Protein AF-A0A967GZR9-F1 (afdb_monomer_lite)

Radius of gyration: 19.65 Å; chains: 1; bounding box: 41×46×62 Å

Structure (mmCIF, N/CA/C/O backbone):
data_AF-A0A967GZR9-F1
#
_entry.id   AF-A0A967GZR9-F1
#
loop_
_atom_site.group_PDB
_atom_site.id
_atom_site.type_symbol
_atom_site.label_atom_id
_atom_site.label_alt_id
_atom_site.label_comp_id
_atom_site.label_asym_id
_atom_site.label_entity_id
_atom_site.label_seq_id
_atom_site.pdbx_PDB_ins_code
_atom_site.Cartn_x
_atom_site.Cartn_y
_atom_site.Cartn_z
_atom_site.occupancy
_atom_site.B_iso_or_equiv
_atom_site.auth_seq_id
_atom_site.auth_comp_id
_atom_site.auth_asym_id
_atom_site.auth_atom_id
_atom_site.pdbx_PDB_model_num
ATOM 1 N N . MET A 1 1 ? -9.303 6.566 12.118 1.00 89.81 1 MET A N 1
ATOM 2 C CA . MET A 1 1 ? -9.046 5.193 12.628 1.00 89.81 1 MET A CA 1
ATOM 3 C C . MET A 1 1 ? -10.159 4.293 12.123 1.00 89.81 1 MET A C 1
ATOM 5 O O . MET A 1 1 ? -11.305 4.712 12.191 1.00 89.81 1 MET A O 1
ATOM 9 N N . LYS A 1 2 ? -9.849 3.089 11.635 1.00 93.62 2 LYS A N 1
ATOM 10 C CA . LYS A 1 2 ? -10.845 2.088 11.219 1.00 93.62 2 LYS A CA 1
ATOM 11 C C . LYS A 1 2 ? -10.733 0.857 12.115 1.00 93.62 2 LYS A C 1
ATOM 13 O O . LYS A 1 2 ? -9.625 0.392 12.370 1.00 93.62 2 LYS A O 1
ATOM 18 N N . ARG A 1 3 ? -11.862 0.341 12.600 1.00 95.69 3 ARG A N 1
ATOM 19 C CA . ARG A 1 3 ? -11.939 -0.898 13.388 1.00 95.69 3 ARG A CA 1
ATOM 20 C C . ARG A 1 3 ? -12.624 -1.970 12.555 1.00 95.69 3 ARG A C 1
ATOM 22 O O . ARG A 1 3 ? -13.602 -1.679 11.877 1.00 95.69 3 ARG A O 1
ATOM 29 N N . THR A 1 4 ? -12.097 -3.185 12.605 1.00 93.94 4 THR A N 1
ATOM 30 C CA . THR A 1 4 ? -12.697 -4.358 11.965 1.00 93.94 4 THR A CA 1
ATOM 31 C C . THR A 1 4 ? -13.026 -5.368 13.050 1.00 93.94 4 THR A C 1
ATOM 33 O O . THR A 1 4 ? -12.152 -5.712 13.851 1.00 93.94 4 THR A O 1
ATOM 36 N N . PHE A 1 5 ? -14.270 -5.833 13.078 1.00 94.06 5 PHE A N 1
ATOM 37 C CA . PHE A 1 5 ? -14.769 -6.797 14.054 1.00 94.06 5 PHE A CA 1
ATOM 38 C C . PHE A 1 5 ? -14.935 -8.175 13.403 1.00 94.06 5 PHE A C 1
ATOM 40 O O . PHE A 1 5 ? -15.168 -8.273 12.199 1.00 94.06 5 PHE A O 1
ATOM 47 N N . GLY A 1 6 ? -14.741 -9.237 14.183 1.00 91.50 6 GLY A N 1
ATOM 48 C CA . GLY A 1 6 ? -15.037 -10.606 13.761 1.00 91.50 6 GLY A CA 1
ATOM 49 C C . GLY A 1 6 ? -16.531 -10.930 13.860 1.00 91.50 6 GLY A C 1
ATOM 50 O O . GLY A 1 6 ? -17.310 -10.132 14.377 1.00 91.50 6 GLY A O 1
ATOM 51 N N . ALA A 1 7 ? -16.916 -12.134 13.423 1.00 89.38 7 ALA A N 1
ATOM 52 C CA . ALA A 1 7 ? -18.309 -12.601 13.439 1.00 89.38 7 ALA A CA 1
ATOM 53 C C . ALA A 1 7 ? -18.966 -12.523 14.833 1.00 89.38 7 ALA A C 1
ATOM 55 O O . ALA A 1 7 ? -20.142 -12.205 14.942 1.00 89.38 7 ALA A O 1
ATOM 56 N N . ASN A 1 8 ? -18.185 -12.720 15.901 1.00 92.19 8 ASN A N 1
ATOM 57 C CA . ASN A 1 8 ? -18.676 -12.701 17.285 1.00 92.19 8 ASN A CA 1
ATOM 58 C C . ASN A 1 8 ? -18.565 -11.305 17.940 1.00 92.19 8 ASN A C 1
ATOM 60 O O . ASN A 1 8 ? -18.485 -11.206 19.160 1.00 92.19 8 ASN A O 1
ATOM 64 N N . GLY A 1 9 ? -18.424 -10.230 17.156 1.00 91.62 9 GLY A N 1
ATOM 65 C CA . GLY A 1 9 ? -18.345 -8.849 17.657 1.00 91.62 9 GLY A CA 1
ATOM 66 C C . GLY A 1 9 ? -17.028 -8.456 18.340 1.00 91.62 9 GLY A C 1
ATOM 67 O O . GLY A 1 9 ? -16.849 -7.296 18.707 1.00 91.62 9 GLY A O 1
ATOM 68 N N . HIS A 1 10 ? -16.068 -9.374 18.487 1.00 92.88 10 HIS A N 1
ATOM 69 C CA . HIS A 1 10 ? -14.749 -9.050 19.034 1.00 92.88 10 HIS A CA 1
ATOM 70 C C . HIS A 1 10 ? -13.925 -8.207 18.049 1.00 92.88 10 HIS A C 1
ATOM 72 O O . HIS A 1 10 ? -13.984 -8.396 16.831 1.00 92.88 10 HIS A O 1
ATOM 78 N N . LEU A 1 11 ? -13.115 -7.284 18.575 1.00 93.75 11 LEU A N 1
ATOM 79 C CA . LEU A 1 11 ? -12.205 -6.474 17.766 1.00 93.75 11 LEU A CA 1
ATOM 80 C C . LEU A 1 11 ? -11.117 -7.368 17.157 1.00 93.75 11 LEU A C 1
ATOM 82 O O . LEU A 1 11 ? -10.326 -7.966 17.881 1.00 93.75 11 LEU A O 1
ATOM 86 N N . LYS A 1 12 ? -11.068 -7.445 15.826 1.00 94.38 12 LYS A N 1
ATOM 87 C CA . LYS A 1 12 ? -10.096 -8.260 15.083 1.00 94.38 12 LYS A CA 1
ATOM 88 C C . LYS A 1 12 ? -8.877 -7.444 14.665 1.00 94.38 12 LYS A C 1
ATOM 90 O O . LYS A 1 12 ? -7.751 -7.917 14.782 1.00 94.38 12 LYS A O 1
ATOM 95 N N . MET A 1 13 ? -9.105 -6.227 14.174 1.00 95.38 13 MET A N 1
ATOM 96 C CA . MET A 1 13 ? -8.052 -5.357 13.655 1.00 95.38 13 MET A CA 1
ATOM 97 C C . MET A 1 13 ? -8.360 -3.879 13.868 1.00 95.38 13 MET A C 1
ATOM 99 O O . MET A 1 13 ? -9.516 -3.446 13.826 1.00 95.38 13 MET A O 1
ATOM 103 N N . VAL A 1 14 ? -7.295 -3.094 13.996 1.00 97.31 14 VAL A N 1
ATOM 104 C CA . VAL A 1 14 ? -7.332 -1.634 14.017 1.00 97.31 14 VAL A CA 1
ATOM 105 C C . VAL A 1 14 ? -6.376 -1.086 12.968 1.00 97.31 14 VAL A C 1
ATOM 107 O O . VAL A 1 14 ? -5.189 -1.386 12.998 1.00 97.31 14 VAL A O 1
ATOM 110 N N . SER A 1 15 ? -6.869 -0.210 12.099 1.00 97.00 15 SER A N 1
ATOM 111 C CA . SER A 1 15 ? -6.051 0.537 11.142 1.00 97.00 15 SER A CA 1
ATOM 112 C C . SER A 1 15 ? -6.003 2.014 11.530 1.00 97.00 15 SER A C 1
ATOM 114 O O . SER A 1 15 ? -7.036 2.686 11.652 1.00 97.00 15 SER A O 1
ATOM 116 N N . VAL A 1 16 ? -4.796 2.539 11.724 1.00 97.81 16 VAL A N 1
ATOM 117 C CA . VAL A 1 16 ? -4.541 3.948 12.047 1.00 97.81 16 VAL A CA 1
ATOM 118 C C . VAL A 1 16 ? -3.859 4.599 10.855 1.00 97.81 16 VAL A C 1
ATOM 120 O O . VAL A 1 16 ? -2.755 4.209 10.484 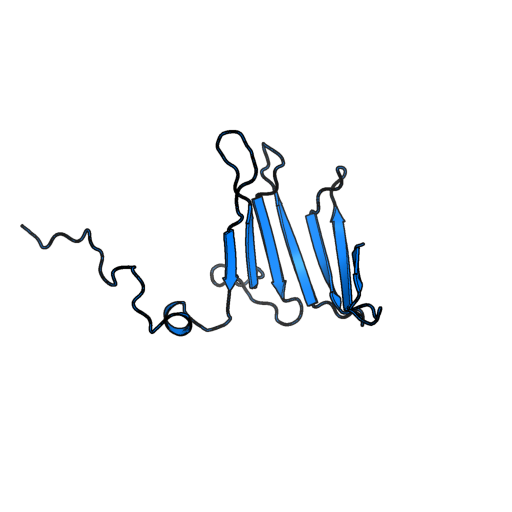1.00 97.81 16 VAL A O 1
ATOM 123 N N . TYR A 1 17 ? -4.528 5.580 10.258 1.00 97.56 17 TYR A N 1
ATOM 124 C CA . TYR A 1 17 ? -4.058 6.277 9.068 1.00 97.56 17 TYR A CA 1
ATOM 125 C C . TYR A 1 17 ? -3.458 7.625 9.448 1.00 97.56 17 TYR A C 1
ATOM 127 O O . TYR A 1 17 ? -4.025 8.349 10.264 1.00 97.56 17 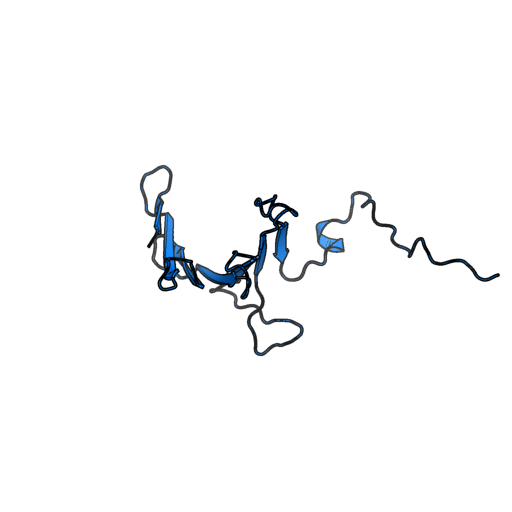TYR A O 1
ATOM 135 N N . ARG A 1 18 ? -2.340 7.960 8.812 1.00 97.88 18 ARG A N 1
ATOM 136 C CA . ARG A 1 18 ? -1.881 9.335 8.639 1.00 97.88 18 ARG A CA 1
ATOM 137 C C . ARG A 1 18 ? -2.361 9.784 7.269 1.00 97.88 18 ARG A C 1
ATOM 139 O O . ARG A 1 18 ? -2.083 9.090 6.293 1.00 97.88 18 ARG A O 1
ATOM 146 N N . VAL A 1 19 ? -3.063 10.904 7.211 1.00 96.94 19 VAL A N 1
ATOM 147 C CA . VAL A 1 19 ? -3.633 11.457 5.977 1.00 96.94 19 VAL A CA 1
ATOM 148 C C . VAL A 1 19 ? -3.006 12.810 5.652 1.00 96.94 19 VAL A C 1
ATOM 150 O O . VAL A 1 19 ? -2.379 13.419 6.522 1.00 96.94 19 VAL A O 1
ATOM 153 N N . ASP A 1 20 ? -3.137 13.255 4.407 1.00 94.75 20 ASP A N 1
ATOM 154 C CA . ASP A 1 20 ? -2.868 14.640 4.022 1.00 94.75 20 ASP A CA 1
ATOM 155 C C . ASP A 1 20 ? -4.042 15.570 4.400 1.00 94.75 20 ASP A C 1
ATOM 157 O O . ASP A 1 20 ? -5.052 15.137 4.960 1.00 94.75 20 ASP A O 1
ATOM 161 N N . ALA A 1 21 ? -3.919 16.860 4.077 1.00 94.69 21 ALA A N 1
ATOM 162 C CA . ALA A 1 21 ? -4.954 17.863 4.347 1.00 94.69 21 ALA A CA 1
ATOM 163 C C . ALA A 1 21 ? -6.276 17.622 3.589 1.00 94.69 21 ALA A C 1
ATOM 165 O O . ALA A 1 21 ? -7.304 18.173 3.969 1.00 94.69 21 ALA A O 1
ATOM 166 N N . ARG A 1 22 ? -6.261 16.809 2.526 1.00 92.94 22 ARG A N 1
ATOM 167 C CA . ARG A 1 22 ? -7.439 16.429 1.731 1.00 92.94 22 ARG A CA 1
ATOM 168 C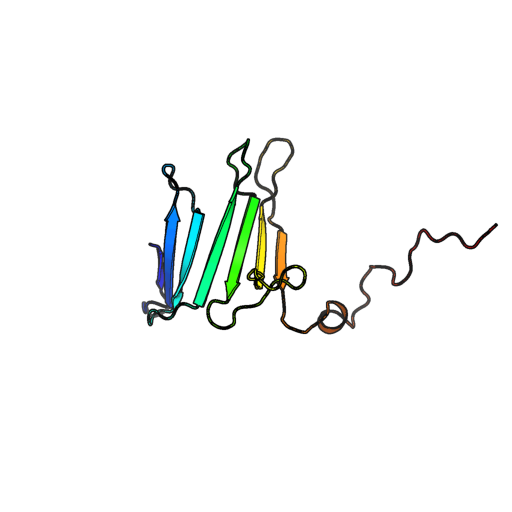 C . ARG A 1 22 ? -8.045 15.100 2.197 1.00 92.94 22 ARG A C 1
ATOM 170 O O . ARG A 1 22 ? -9.044 14.660 1.641 1.00 92.94 22 ARG A O 1
ATOM 177 N N . GLY A 1 23 ? -7.458 14.465 3.212 1.00 93.75 23 GLY A N 1
ATOM 178 C CA . GLY A 1 23 ? -7.897 13.175 3.734 1.00 93.75 23 GLY A CA 1
ATOM 179 C C . GLY A 1 23 ? -7.330 11.963 2.990 1.00 93.75 23 GLY A C 1
ATOM 180 O O . GLY A 1 23 ? -7.688 10.836 3.336 1.00 93.75 23 GLY A O 1
ATOM 181 N N . ASN A 1 24 ? -6.422 12.145 2.026 1.00 95.19 24 ASN A N 1
ATOM 182 C CA . ASN A 1 24 ? -5.801 11.022 1.326 1.00 95.19 24 ASN A CA 1
ATOM 183 C C . ASN A 1 24 ? -4.819 10.299 2.260 1.00 95.19 24 ASN A C 1
ATOM 185 O O . ASN A 1 24 ? -3.990 10.954 2.902 1.00 95.19 24 ASN A O 1
ATOM 189 N N . PRO A 1 25 ? -4.856 8.960 2.363 1.00 96.50 25 PRO A N 1
ATOM 190 C CA . PRO A 1 25 ? -3.938 8.220 3.221 1.00 96.50 25 PRO A CA 1
ATOM 191 C C . PRO A 1 25 ? -2.497 8.343 2.727 1.00 96.50 25 PRO A C 1
ATOM 193 O O . PRO A 1 25 ? -2.221 8.078 1.571 1.00 96.50 25 PRO A O 1
ATOM 196 N N . LEU A 1 26 ? -1.565 8.700 3.610 1.00 96.88 26 LEU A N 1
ATOM 197 C CA . LEU A 1 26 ? -0.120 8.762 3.347 1.00 96.88 26 LEU A CA 1
ATOM 198 C C . LEU A 1 26 ? 0.612 7.557 3.941 1.00 96.88 26 LEU A C 1
ATOM 200 O O . LEU A 1 26 ? 1.571 7.037 3.372 1.00 96.88 26 LEU A O 1
ATOM 204 N N . ALA A 1 27 ? 0.167 7.113 5.116 1.00 97.81 27 ALA A N 1
ATOM 205 C CA . ALA A 1 27 ? 0.684 5.926 5.779 1.00 97.81 27 ALA A CA 1
ATOM 206 C C . ALA A 1 27 ? -0.398 5.272 6.640 1.00 97.81 27 ALA A C 1
ATOM 208 O O . ALA A 1 27 ? -1.290 5.948 7.149 1.00 97.81 27 ALA A O 1
ATOM 209 N N . CYS A 1 28 ? -0.292 3.966 6.860 1.00 97.94 28 CYS A N 1
ATOM 210 C CA . CYS A 1 28 ? -1.162 3.228 7.765 1.00 97.94 28 CYS A CA 1
ATOM 211 C C . CYS A 1 28 ? -0.348 2.307 8.673 1.00 97.94 28 CYS A C 1
ATOM 213 O O . CYS A 1 28 ? 0.612 1.675 8.236 1.00 97.94 28 CYS A O 1
ATOM 215 N N . LYS A 1 29 ? -0.752 2.215 9.938 1.00 98.38 29 LYS A N 1
ATOM 216 C CA . LYS A 1 29 ? -0.335 1.161 10.864 1.00 98.38 29 LYS A CA 1
ATOM 217 C C . LYS A 1 29 ? -1.524 0.245 11.117 1.00 98.38 29 LYS A C 1
ATOM 219 O O . LYS A 1 29 ? -2.593 0.727 11.497 1.00 98.38 29 LYS A O 1
ATOM 224 N N . ILE A 1 30 ? -1.332 -1.052 10.908 1.00 97.44 30 ILE A N 1
ATOM 225 C CA . ILE A 1 30 ? -2.352 -2.077 11.123 1.00 97.44 30 ILE A CA 1
ATOM 226 C C . ILE A 1 30 ? -1.972 -2.884 12.357 1.00 97.44 30 ILE A C 1
ATOM 228 O O . ILE A 1 30 ? -0.898 -3.481 12.408 1.00 97.44 30 ILE A O 1
ATOM 232 N N . PHE A 1 31 ? -2.876 -2.918 13.325 1.00 97.62 31 PHE A N 1
ATOM 233 C CA . PHE A 1 31 ? -2.745 -3.646 14.575 1.00 97.62 31 PHE A CA 1
ATOM 234 C C . PHE A 1 31 ? -3.763 -4.782 14.639 1.00 97.62 31 PHE A C 1
ATOM 236 O O . PHE A 1 31 ? -4.849 -4.683 14.059 1.00 97.62 31 PHE A O 1
ATOM 243 N N . ASP A 1 32 ? -3.438 -5.832 15.384 1.00 95.69 32 ASP A N 1
ATOM 244 C CA . ASP A 1 32 ? -4.425 -6.830 15.789 1.00 95.69 32 ASP A CA 1
ATOM 245 C C . ASP A 1 32 ? -5.373 -6.292 16.884 1.00 95.69 32 ASP A C 1
ATOM 247 O O . ASP A 1 32 ? -5.242 -5.164 17.374 1.00 95.69 32 ASP A O 1
ATOM 251 N N . GLY A 1 33 ? -6.351 -7.108 17.286 1.00 91.44 33 GLY A N 1
ATOM 252 C CA . GLY A 1 33 ? -7.291 -6.786 18.364 1.00 91.44 33 GLY A CA 1
ATOM 253 C C . GLY A 1 33 ? -6.650 -6.587 19.743 1.00 91.44 33 GLY A C 1
ATOM 254 O O . GLY A 1 33 ? -7.269 -5.984 20.619 1.00 91.44 33 GLY A O 1
ATOM 255 N N . ARG A 1 34 ? -5.406 -7.045 19.931 1.00 93.44 34 ARG A N 1
ATOM 256 C CA . ARG A 1 34 ? -4.608 -6.907 21.158 1.00 93.44 34 ARG A CA 1
ATOM 257 C C . ARG A 1 34 ? -3.616 -5.740 21.087 1.00 93.44 34 ARG A C 1
ATOM 259 O O . ARG A 1 34 ? -2.834 -5.554 22.014 1.00 93.44 34 ARG A O 1
ATOM 266 N N . LYS A 1 35 ? -3.699 -4.909 20.039 1.00 92.94 35 LYS A N 1
ATOM 267 C CA . LYS A 1 35 ? -2.846 -3.737 19.779 1.00 92.94 35 LYS A CA 1
ATOM 268 C C . LYS A 1 35 ? -1.387 -4.070 19.434 1.00 92.94 35 LYS A C 1
ATOM 270 O O . LYS A 1 35 ? -0.543 -3.177 19.483 1.00 92.94 35 LYS A O 1
ATOM 275 N N . SER A 1 36 ? -1.073 -5.297 19.025 1.00 96.69 36 SER A N 1
ATOM 276 C CA . SER A 1 36 ? 0.237 -5.607 18.447 1.00 96.69 36 SER A CA 1
ATOM 277 C C . SER A 1 36 ? 0.301 -5.118 16.999 1.00 96.69 36 SER A C 1
ATOM 279 O O . SER A 1 36 ? -0.615 -5.356 16.212 1.00 96.69 36 SER A O 1
ATOM 281 N N . LEU A 1 37 ? 1.376 -4.409 16.638 1.00 97.38 37 LEU A N 1
ATOM 282 C CA . LEU A 1 37 ? 1.578 -3.902 15.278 1.00 97.38 37 LEU A CA 1
ATOM 283 C C . LEU A 1 37 ? 1.909 -5.066 14.335 1.00 97.38 37 LEU A C 1
ATOM 285 O O . LEU A 1 37 ? 2.918 -5.745 14.510 1.00 97.38 37 LEU A O 1
ATOM 289 N N . LEU A 1 38 ? 1.067 -5.275 13.326 1.00 95.62 38 LEU A N 1
ATOM 290 C CA . LEU A 1 38 ? 1.237 -6.334 12.333 1.00 95.62 38 LEU A CA 1
ATOM 291 C C . LEU A 1 38 ? 1.917 -5.812 11.071 1.00 95.62 38 LEU A C 1
ATOM 293 O O . LEU A 1 38 ? 2.887 -6.399 10.597 1.00 95.62 38 LEU A O 1
ATOM 297 N N . TYR A 1 39 ? 1.413 -4.695 10.541 1.00 96.88 39 TYR A N 1
ATOM 298 C CA . TYR A 1 39 ? 1.844 -4.173 9.249 1.00 96.88 39 TYR A CA 1
ATOM 299 C C . TYR A 1 39 ? 1.958 -2.654 9.249 1.00 96.88 39 TYR A C 1
ATOM 301 O O . TYR A 1 39 ? 1.237 -1.943 9.959 1.00 96.88 39 TYR A O 1
ATOM 309 N N . LYS A 1 40 ? 2.840 -2.159 8.384 1.00 97.75 40 LYS A N 1
ATOM 310 C CA . LYS A 1 40 ? 2.903 -0.756 7.966 1.00 97.75 40 LYS A CA 1
ATOM 311 C C . LYS A 1 40 ? 2.524 -0.686 6.491 1.00 97.75 40 LYS A C 1
ATOM 313 O O . LYS A 1 40 ? 2.893 -1.575 5.733 1.00 97.75 40 LYS A O 1
ATOM 318 N N . VAL A 1 41 ? 1.814 0.354 6.075 1.00 98.00 41 VAL A N 1
ATOM 319 C CA . VAL A 1 41 ? 1.484 0.594 4.664 1.00 98.00 41 VAL A CA 1
ATOM 320 C C . VAL A 1 41 ? 1.892 2.009 4.294 1.00 98.00 41 VAL A C 1
ATOM 322 O O . VAL A 1 41 ? 1.616 2.937 5.055 1.00 98.00 41 VAL A O 1
ATOM 325 N N . ALA A 1 42 ? 2.537 2.172 3.145 1.00 98.00 42 ALA A N 1
ATOM 326 C CA . ALA A 1 42 ? 2.821 3.462 2.532 1.00 98.00 42 ALA A CA 1
ATOM 327 C C . ALA A 1 42 ? 2.012 3.613 1.240 1.00 98.00 42 ALA A C 1
ATOM 329 O O . ALA A 1 42 ? 1.894 2.657 0.474 1.00 98.00 42 ALA A O 1
ATOM 330 N N . TYR A 1 43 ? 1.489 4.814 1.008 1.00 98.06 43 TYR A N 1
ATOM 331 C CA . TYR A 1 43 ? 0.652 5.140 -0.144 1.00 98.06 43 TYR A CA 1
ATOM 332 C C . TYR A 1 43 ? 1.419 6.105 -1.050 1.00 98.06 43 TYR A C 1
ATOM 334 O O . TYR A 1 43 ? 1.935 7.124 -0.586 1.00 98.06 43 TYR A O 1
ATOM 342 N N . GLY A 1 44 ? 1.543 5.752 -2.325 1.00 97.12 44 GLY A N 1
ATOM 343 C CA . GLY A 1 44 ? 2.208 6.547 -3.349 1.00 97.12 44 GLY A CA 1
ATOM 344 C C . GLY A 1 44 ? 1.187 7.167 -4.287 1.00 97.12 44 GLY A C 1
ATOM 345 O O . GLY A 1 44 ? 0.317 6.460 -4.791 1.00 97.12 44 GLY A O 1
ATOM 346 N N . TYR A 1 45 ? 1.324 8.467 -4.527 1.00 96.75 45 TYR A N 1
ATOM 347 C CA . TYR A 1 45 ? 0.453 9.225 -5.416 1.00 96.75 45 TYR A CA 1
ATOM 348 C C . TYR A 1 45 ? 1.253 9.833 -6.554 1.00 96.75 45 TYR A C 1
ATOM 350 O O . TYR A 1 45 ? 2.386 10.285 -6.355 1.00 96.75 45 TYR A O 1
ATOM 358 N N . ASN A 1 46 ? 0.616 9.925 -7.715 1.00 94.31 46 ASN A N 1
ATOM 359 C CA . ASN A 1 46 ? 1.134 10.699 -8.824 1.00 94.31 46 ASN A CA 1
ATOM 360 C C . ASN A 1 46 ? 1.220 12.179 -8.421 1.00 94.31 46 ASN A C 1
ATOM 362 O O . ASN A 1 46 ? 0.231 12.766 -7.978 1.00 94.31 46 ASN A O 1
ATOM 366 N N . LYS A 1 47 ? 2.382 12.809 -8.610 1.00 91.69 47 LYS A N 1
ATOM 367 C CA . LYS A 1 47 ? 2.589 14.215 -8.221 1.00 91.69 47 LYS A CA 1
ATOM 368 C C . LYS A 1 47 ? 1.774 15.206 -9.056 1.00 91.69 47 LYS A C 1
ATOM 370 O O . LYS A 1 47 ? 1.439 16.271 -8.551 1.00 91.69 47 LYS A O 1
ATOM 375 N N . ASN A 1 48 ? 1.464 14.861 -10.305 1.00 92.50 48 ASN A N 1
ATOM 376 C CA . ASN A 1 48 ? 0.781 15.749 -11.244 1.00 92.50 48 ASN A CA 1
ATOM 377 C C . ASN A 1 48 ? -0.740 15.605 -11.134 1.00 92.50 48 ASN A C 1
ATOM 379 O O . ASN A 1 48 ? -1.455 16.600 -11.082 1.00 92.50 48 ASN A O 1
ATOM 383 N N . THR A 1 49 ? -1.243 14.367 -11.085 1.00 91.69 49 THR A N 1
ATOM 384 C CA . THR A 1 49 ? -2.691 14.092 -11.086 1.00 91.69 49 THR A CA 1
ATOM 385 C C . THR A 1 49 ? -3.278 13.910 -9.688 1.00 91.69 49 THR A C 1
ATOM 387 O O . THR A 1 49 ? -4.494 13.967 -9.526 1.00 91.69 49 THR A O 1
ATOM 390 N N . GLY A 1 50 ? -2.442 13.663 -8.673 1.00 92.50 50 GLY A N 1
ATOM 391 C CA . GLY A 1 50 ? -2.880 13.373 -7.305 1.00 92.50 50 GLY A CA 1
ATOM 392 C C . GLY A 1 50 ? -3.557 12.010 -7.132 1.00 92.50 50 GLY A C 1
ATOM 393 O O . GLY A 1 50 ? -4.111 11.743 -6.069 1.00 92.50 50 GLY A O 1
ATOM 394 N N . ARG A 1 51 ? -3.538 11.147 -8.155 1.00 94.12 51 ARG A N 1
ATOM 395 C CA . ARG A 1 51 ? -4.143 9.809 -8.104 1.00 94.12 51 ARG A CA 1
ATOM 396 C C . ARG A 1 51 ? -3.282 8.846 -7.300 1.00 94.12 51 ARG A C 1
ATOM 398 O O . ARG A 1 51 ? -2.057 8.919 -7.359 1.00 94.12 51 ARG A O 1
ATOM 405 N N . LEU A 1 52 ? -3.926 7.932 -6.576 1.00 96.31 52 LEU A N 1
ATOM 406 C CA . LEU A 1 52 ? -3.241 6.831 -5.902 1.00 96.31 52 LEU A CA 1
ATOM 407 C C . LEU A 1 52 ? -2.666 5.891 -6.965 1.00 96.31 52 LEU A C 1
ATOM 409 O O . LEU A 1 52 ? -3.410 5.434 -7.826 1.00 96.31 52 LEU A O 1
ATOM 413 N N . GLU A 1 53 ? -1.368 5.612 -6.900 1.00 96.88 53 GLU A N 1
ATOM 414 C CA . GLU A 1 53 ? -0.663 4.728 -7.840 1.00 96.88 53 GLU A CA 1
ATOM 415 C C . GLU A 1 53 ? -0.204 3.436 -7.174 1.00 96.88 53 GLU A C 1
ATOM 417 O O . GLU A 1 53 ? -0.143 2.398 -7.826 1.00 96.88 53 GLU A O 1
ATOM 422 N N . ALA A 1 54 ? 0.133 3.472 -5.880 1.00 97.38 54 ALA A N 1
ATOM 423 C CA . ALA A 1 54 ? 0.639 2.288 -5.201 1.00 97.38 54 ALA A CA 1
ATOM 424 C C . ALA A 1 54 ? 0.336 2.255 -3.704 1.00 97.38 54 ALA A C 1
ATOM 426 O O . ALA A 1 54 ? 0.530 3.241 -2.995 1.00 97.38 54 ALA A O 1
ATOM 427 N N . GLU A 1 55 ? 0.014 1.068 -3.205 1.00 98.00 55 GLU A N 1
ATOM 428 C CA . GLU A 1 55 ? 0.109 0.712 -1.793 1.00 98.00 55 GLU A CA 1
ATOM 429 C C . GLU A 1 55 ? 1.267 -0.263 -1.589 1.00 98.00 55 GLU A C 1
ATOM 431 O O . GLU A 1 55 ? 1.358 -1.291 -2.258 1.00 98.00 55 GLU A O 1
ATOM 436 N N . ARG A 1 56 ? 2.160 0.040 -0.646 1.00 97.56 56 ARG A N 1
ATOM 437 C CA . ARG A 1 56 ? 3.282 -0.830 -0.271 1.00 97.56 56 ARG A CA 1
ATOM 438 C C . ARG A 1 56 ? 3.104 -1.268 1.170 1.00 97.56 56 ARG A C 1
ATOM 440 O O . ARG A 1 56 ? 3.156 -0.434 2.070 1.00 97.56 56 ARG A O 1
ATOM 447 N N . MET A 1 57 ? 2.878 -2.558 1.389 1.00 97.44 57 MET A N 1
ATOM 448 C CA . MET A 1 57 ? 2.695 -3.151 2.711 1.00 97.44 57 MET A CA 1
ATOM 449 C C . MET A 1 57 ? 3.991 -3.804 3.187 1.00 97.44 57 MET A C 1
ATOM 451 O O . MET A 1 57 ? 4.613 -4.566 2.452 1.00 97.44 57 MET A O 1
ATOM 455 N N . TYR A 1 58 ? 4.355 -3.557 4.440 1.00 95.94 58 TYR A N 1
ATOM 456 C CA . TYR A 1 58 ? 5.563 -4.041 5.102 1.00 95.94 58 TYR A CA 1
ATOM 457 C C . TYR A 1 58 ? 5.179 -4.849 6.341 1.00 95.94 58 TYR A C 1
ATOM 459 O O . TYR A 1 58 ? 4.283 -4.445 7.090 1.00 95.94 58 TYR A O 1
ATOM 467 N N . ASP A 1 59 ? 5.870 -5.964 6.578 1.00 94.19 59 ASP A N 1
ATOM 468 C CA . ASP A 1 59 ? 5.733 -6.724 7.822 1.00 94.19 59 ASP A CA 1
ATOM 469 C C . ASP A 1 59 ? 6.450 -5.984 8.955 1.00 94.19 59 ASP A C 1
ATOM 471 O O . ASP A 1 59 ? 7.653 -5.735 8.884 1.00 94.19 59 ASP A O 1
ATOM 475 N N . ALA A 1 60 ? 5.708 -5.606 9.996 1.00 94.75 60 ALA A N 1
ATOM 476 C CA . ALA A 1 60 ? 6.275 -4.893 11.138 1.00 94.75 60 ALA A CA 1
ATOM 477 C C . ALA A 1 60 ? 6.959 -5.825 12.151 1.00 94.75 60 ALA A C 1
ATOM 479 O O . ALA A 1 60 ? 7.711 -5.347 12.997 1.00 94.75 60 ALA A O 1
ATOM 480 N N . ARG A 1 61 ? 6.694 -7.134 12.081 1.00 91.38 61 ARG A N 1
ATOM 481 C CA . ARG A 1 61 ? 7.214 -8.156 13.003 1.00 91.38 61 ARG A CA 1
ATOM 482 C C . ARG A 1 61 ? 8.456 -8.838 12.440 1.00 91.38 61 ARG A C 1
ATOM 484 O O . ARG A 1 61 ? 9.328 -9.243 13.197 1.00 91.38 61 ARG A O 1
ATOM 491 N N . ALA A 1 62 ? 8.532 -8.956 11.117 1.00 89.38 62 ALA A N 1
ATOM 492 C CA . ALA A 1 62 ? 9.652 -9.549 10.398 1.00 89.38 62 ALA A CA 1
ATOM 493 C C . ALA A 1 62 ? 10.124 -8.606 9.284 1.00 89.38 62 ALA A C 1
ATOM 495 O O . ALA A 1 62 ? 9.855 -8.839 8.102 1.00 89.38 62 ALA A O 1
ATOM 496 N N . VAL A 1 63 ? 10.819 -7.532 9.674 1.00 88.25 63 VAL A N 1
ATOM 497 C CA . VAL A 1 63 ? 11.308 -6.506 8.745 1.00 88.25 63 VAL A CA 1
ATOM 498 C C . VAL A 1 63 ? 12.192 -7.146 7.676 1.00 88.25 63 VAL A C 1
ATOM 500 O O . VAL A 1 63 ? 13.237 -7.726 7.973 1.00 88.25 63 VAL A O 1
ATOM 503 N N . ARG A 1 64 ? 11.770 -7.030 6.416 1.00 86.38 64 ARG A N 1
ATOM 504 C CA . ARG A 1 64 ? 12.562 -7.444 5.257 1.00 86.38 64 ARG A CA 1
ATOM 505 C C . ARG A 1 64 ? 13.341 -6.252 4.744 1.00 86.38 64 ARG A C 1
ATOM 507 O O . ARG A 1 64 ? 12.808 -5.147 4.707 1.00 86.38 64 ARG A O 1
ATOM 514 N N . LYS A 1 65 ? 14.589 -6.475 4.353 1.00 89.06 65 LYS A N 1
ATOM 515 C CA . LYS A 1 65 ? 15.408 -5.458 3.697 1.00 89.06 65 LYS A CA 1
ATOM 516 C C . LYS A 1 65 ? 15.240 -5.545 2.187 1.00 89.06 65 LYS A C 1
ATOM 518 O O . LYS A 1 65 ? 14.978 -6.630 1.667 1.00 89.06 65 LYS A O 1
ATOM 523 N N . ASP A 1 66 ? 15.328 -4.405 1.517 1.00 83.75 66 ASP A N 1
ATOM 524 C CA . ASP A 1 66 ? 15.363 -4.368 0.059 1.00 83.75 66 ASP A CA 1
ATOM 525 C C . ASP A 1 66 ? 16.663 -5.051 -0.419 1.00 83.75 66 ASP A C 1
ATOM 527 O O . ASP A 1 66 ? 17.732 -4.768 0.130 1.00 83.75 66 ASP A O 1
ATOM 531 N N . PRO A 1 67 ? 16.594 -5.990 -1.379 1.00 81.38 67 PRO A N 1
ATOM 532 C CA . PRO A 1 67 ? 17.772 -6.713 -1.858 1.00 81.38 67 PRO A CA 1
ATOM 533 C C . PRO A 1 67 ? 18.765 -5.817 -2.611 1.00 81.38 67 PRO A C 1
ATOM 535 O O . PRO A 1 67 ? 19.952 -6.128 -2.636 1.00 81.38 67 PRO A O 1
ATOM 538 N N . ASN A 1 68 ? 18.297 -4.716 -3.204 1.00 85.12 68 ASN A N 1
ATOM 539 C CA . ASN A 1 68 ? 19.128 -3.753 -3.924 1.00 85.12 68 ASN A CA 1
ATOM 540 C C . ASN A 1 68 ? 19.644 -2.637 -3.004 1.00 85.12 68 ASN A C 1
ATOM 542 O O . ASN A 1 68 ? 20.656 -2.012 -3.308 1.00 85.12 68 ASN A O 1
ATOM 546 N N . ASP A 1 69 ? 18.960 -2.375 -1.886 1.00 88.31 69 ASP A N 1
ATOM 547 C CA . ASP A 1 69 ? 19.376 -1.391 -0.883 1.00 88.31 69 ASP A CA 1
ATOM 548 C C . ASP A 1 69 ? 19.055 -1.865 0.551 1.00 88.31 69 ASP A C 1
ATOM 550 O O . ASP A 1 69 ? 17.989 -1.556 1.096 1.00 88.31 69 ASP A O 1
ATOM 554 N N . PRO A 1 70 ? 19.993 -2.559 1.224 1.00 89.50 70 PRO A N 1
ATOM 555 C CA . PRO A 1 70 ? 19.779 -3.105 2.566 1.00 89.50 70 PRO A CA 1
ATOM 556 C C . PRO A 1 70 ? 19.464 -2.066 3.656 1.00 89.50 70 PRO A C 1
ATOM 558 O O . PRO A 1 70 ? 19.002 -2.426 4.747 1.00 89.50 70 PRO A O 1
ATOM 561 N N . SER A 1 71 ? 19.697 -0.774 3.396 1.00 91.00 71 SER A N 1
ATOM 562 C CA . SER A 1 71 ? 19.308 0.295 4.320 1.00 91.00 71 SER A CA 1
ATOM 563 C C . SER A 1 71 ? 17.785 0.464 4.388 1.00 91.00 71 SER A C 1
ATOM 565 O O . SER A 1 71 ? 17.245 0.838 5.435 1.00 91.00 71 SER A O 1
ATOM 567 N N . LYS A 1 72 ? 17.071 0.103 3.316 1.00 90.19 72 LYS A N 1
ATOM 568 C CA . LYS A 1 72 ? 15.624 0.274 3.172 1.00 90.19 72 LYS A CA 1
ATOM 569 C C . LYS A 1 72 ? 14.862 -0.997 3.525 1.00 90.19 72 LYS A C 1
ATOM 571 O O . LYS A 1 72 ? 15.350 -2.117 3.387 1.00 90.19 72 LYS A O 1
ATOM 576 N N . GLU A 1 73 ? 13.632 -0.822 4.002 1.00 92.81 73 GLU A N 1
ATOM 577 C CA . GLU A 1 73 ? 12.702 -1.940 4.154 1.00 92.81 73 GLU A CA 1
ATOM 578 C C . GLU A 1 73 ? 12.091 -2.309 2.797 1.00 92.81 73 GLU A C 1
ATOM 580 O O . GLU A 1 73 ? 11.667 -1.433 2.044 1.00 92.81 73 GLU A O 1
ATOM 585 N N . GLY A 1 74 ? 12.005 -3.607 2.516 1.00 92.06 74 GLY A N 1
ATOM 586 C CA . GLY A 1 74 ? 11.318 -4.161 1.355 1.00 92.06 74 GLY A CA 1
ATOM 587 C C . GLY A 1 74 ? 9.861 -4.514 1.688 1.00 92.06 74 GLY A C 1
ATOM 588 O O . GLY A 1 74 ? 9.598 -5.078 2.759 1.00 92.06 74 GLY A O 1
ATOM 589 N N . PRO A 1 75 ? 8.892 -4.207 0.808 1.00 93.88 75 PRO A N 1
ATOM 590 C CA . PRO A 1 75 ? 7.497 -4.566 1.032 1.00 93.88 75 PRO A CA 1
ATOM 591 C C . PRO A 1 75 ? 7.278 -6.083 0.916 1.00 93.88 75 PRO A C 1
ATOM 593 O O . PRO A 1 75 ? 7.942 -6.780 0.155 1.00 93.88 75 PRO A O 1
ATOM 596 N N . ILE A 1 76 ? 6.295 -6.603 1.651 1.00 93.00 76 ILE A N 1
ATOM 597 C CA . ILE A 1 76 ? 5.795 -7.981 1.511 1.00 93.00 76 ILE A CA 1
ATOM 598 C C . ILE A 1 76 ? 4.671 -8.086 0.481 1.00 93.00 76 ILE A C 1
ATOM 600 O O . ILE A 1 76 ? 4.391 -9.171 -0.024 1.00 93.00 76 ILE A O 1
ATOM 604 N N . ARG A 1 77 ? 4.021 -6.962 0.174 1.00 94.31 77 ARG A N 1
ATOM 605 C CA . ARG A 1 77 ? 3.007 -6.854 -0.866 1.00 94.31 77 ARG A CA 1
ATOM 606 C C . ARG A 1 77 ? 3.013 -5.450 -1.445 1.00 94.31 77 ARG A C 1
ATOM 608 O O . ARG A 1 77 ? 3.119 -4.479 -0.695 1.00 94.31 77 ARG A O 1
ATOM 615 N N . VAL A 1 78 ? 2.859 -5.356 -2.757 1.00 96.19 78 VAL A N 1
ATOM 616 C CA . VAL A 1 78 ? 2.615 -4.099 -3.459 1.00 96.19 78 VAL A CA 1
ATOM 617 C C . VAL A 1 78 ? 1.352 -4.242 -4.291 1.00 96.19 78 VAL A C 1
ATOM 619 O O . VAL A 1 78 ? 1.138 -5.273 -4.925 1.00 96.19 78 VAL A O 1
ATOM 622 N N . MET A 1 79 ? 0.511 -3.220 -4.247 1.00 97.62 79 MET A N 1
ATOM 623 C CA . MET A 1 79 ? -0.692 -3.111 -5.057 1.00 97.62 79 MET A CA 1
ATOM 624 C C . MET A 1 79 ? -0.572 -1.859 -5.913 1.00 97.62 79 MET A C 1
ATOM 626 O O . MET A 1 79 ? -0.421 -0.773 -5.355 1.00 97.62 79 MET A O 1
ATOM 630 N N . TYR A 1 80 ? -0.599 -2.015 -7.233 1.00 97.69 80 TYR A N 1
ATOM 631 C CA . TYR A 1 80 ? -0.559 -0.908 -8.184 1.00 97.69 80 TYR A CA 1
ATOM 632 C C . TYR A 1 80 ? -1.961 -0.601 -8.691 1.00 97.69 80 TYR A C 1
ATOM 634 O O . TYR A 1 80 ? -2.703 -1.501 -9.082 1.00 97.69 80 TYR A O 1
ATOM 642 N N . TYR A 1 81 ? -2.319 0.677 -8.658 1.00 96.19 81 TYR A N 1
ATOM 643 C CA . TYR A 1 81 ? -3.600 1.178 -9.135 1.00 96.19 81 TYR A CA 1
ATOM 644 C C . TYR A 1 81 ? -3.422 1.738 -10.539 1.00 96.19 81 TYR A C 1
ATOM 646 O O . TYR A 1 81 ? -2.658 2.679 -10.748 1.00 96.19 81 TYR A O 1
ATOM 654 N N . ASN A 1 82 ? -4.155 1.155 -11.481 1.00 93.88 82 ASN A N 1
ATOM 655 C CA . ASN A 1 82 ? -4.062 1.465 -12.899 1.00 93.88 82 ASN A CA 1
ATOM 656 C C . ASN A 1 82 ? -5.295 2.249 -13.357 1.00 93.88 82 ASN A C 1
ATOM 658 O O . ASN A 1 82 ? -6.400 2.040 -12.848 1.00 93.88 82 ASN A O 1
ATOM 662 N N . TYR A 1 83 ? -5.119 3.113 -14.356 1.00 94.75 83 TYR A N 1
ATOM 663 C CA . TYR A 1 83 ? -6.190 3.937 -14.915 1.00 94.75 83 TYR A CA 1
ATOM 664 C C . TYR A 1 83 ? -6.175 3.859 -16.441 1.00 94.75 83 TYR A C 1
ATOM 666 O O . TYR A 1 83 ? -5.099 3.827 -17.039 1.00 94.75 83 TYR A O 1
ATOM 674 N N . ASP A 1 84 ? -7.354 3.834 -17.063 1.00 93.62 84 ASP A N 1
ATOM 675 C CA . ASP A 1 84 ? -7.477 3.878 -18.522 1.00 93.62 84 ASP A CA 1
ATOM 676 C C . ASP A 1 84 ? -7.156 5.280 -19.084 1.00 93.62 84 ASP A C 1
ATOM 678 O O . ASP A 1 84 ? -6.878 6.232 -18.345 1.00 93.62 84 ASP A O 1
ATOM 682 N N . ALA A 1 85 ? -7.192 5.416 -20.413 1.00 92.88 85 ALA A N 1
ATOM 683 C CA . ALA A 1 85 ? -6.902 6.677 -21.096 1.00 92.88 85 ALA A CA 1
ATOM 684 C C . ALA A 1 85 ? -7.896 7.801 -20.741 1.00 92.88 85 ALA A C 1
ATOM 686 O O . ALA A 1 85 ? -7.536 8.976 -20.781 1.00 92.88 85 ALA A O 1
ATOM 687 N N . GLN A 1 86 ? -9.131 7.454 -20.369 1.00 93.81 86 GLN A N 1
ATOM 688 C CA . GLN A 1 86 ? -10.150 8.388 -19.886 1.00 93.81 86 GLN A CA 1
ATOM 689 C C . GLN A 1 86 ? -9.971 8.726 -18.394 1.00 93.81 86 GLN A C 1
ATOM 691 O O . GLN A 1 86 ? -10.568 9.674 -17.883 1.00 93.81 86 GLN A O 1
ATOM 696 N N . GLY A 1 87 ? -9.111 7.989 -17.692 1.00 90.75 87 GLY A N 1
ATOM 697 C CA . GLY A 1 87 ? -8.797 8.163 -16.287 1.00 90.75 87 GLY A CA 1
ATOM 698 C C . GLY A 1 87 ? -9.690 7.392 -15.321 1.00 90.75 87 GLY A C 1
ATOM 699 O O . GLY A 1 87 ? -9.624 7.669 -14.120 1.00 90.75 87 GLY A O 1
ATOM 700 N N . ASN A 1 88 ? -10.487 6.439 -15.802 1.00 94.00 88 ASN A N 1
ATOM 701 C CA . ASN A 1 88 ? -11.245 5.540 -14.941 1.00 94.00 88 ASN A CA 1
ATOM 702 C C . ASN A 1 88 ? -10.308 4.525 -14.293 1.00 94.00 88 ASN A C 1
ATOM 704 O O . ASN A 1 88 ? -9.349 4.064 -14.912 1.00 94.00 88 ASN A O 1
ATOM 708 N N . ALA A 1 89 ? -10.594 4.157 -13.045 1.00 93.94 89 ALA A N 1
ATOM 709 C CA . ALA A 1 89 ? -9.850 3.106 -12.366 1.00 93.94 89 ALA A CA 1
ATOM 710 C C . ALA A 1 89 ? -10.095 1.751 -13.046 1.00 93.94 89 ALA A C 1
ATOM 712 O O . ALA A 1 89 ? -11.231 1.386 -13.347 1.00 93.94 89 ALA A O 1
ATOM 713 N N . THR A 1 90 ? -9.022 0.997 -13.241 1.00 94.38 90 THR A N 1
ATOM 714 C CA . THR A 1 90 ? -9.049 -0.376 -13.758 1.00 94.38 90 THR A CA 1
ATOM 715 C C . THR A 1 90 ? -8.676 -1.360 -12.650 1.00 94.38 90 THR A C 1
ATOM 717 O O . THR A 1 90 ? -8.404 -0.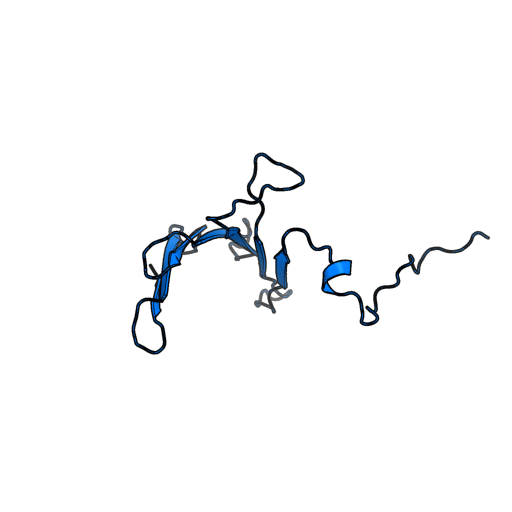962 -11.512 1.00 94.38 90 THR A O 1
ATOM 720 N N . ALA A 1 91 ? -8.697 -2.660 -12.957 1.00 93.38 91 ALA A N 1
ATOM 721 C CA . ALA A 1 91 ? -8.305 -3.674 -11.991 1.00 93.38 91 ALA A CA 1
ATOM 722 C C . ALA A 1 91 ? -6.852 -3.437 -11.521 1.00 93.38 91 ALA A C 1
ATOM 724 O O . ALA A 1 91 ? -5.953 -3.295 -12.353 1.00 93.38 91 ALA A O 1
ATOM 725 N N . PRO A 1 92 ? -6.610 -3.380 -10.202 1.00 93.69 92 PRO A N 1
ATOM 726 C CA . PRO A 1 92 ? -5.272 -3.194 -9.664 1.00 93.69 92 PRO A CA 1
ATOM 727 C C . PRO A 1 92 ? -4.436 -4.469 -9.805 1.00 93.69 92 PRO A C 1
ATOM 729 O O . PRO A 1 92 ? -4.945 -5.585 -9.685 1.00 93.69 92 PRO A O 1
ATOM 732 N N . GLU A 1 93 ? -3.130 -4.301 -9.973 1.00 95.50 93 GLU A N 1
ATOM 733 C CA . GLU A 1 93 ? -2.173 -5.406 -9.966 1.00 95.50 93 GLU A CA 1
ATOM 734 C C . GLU A 1 93 ? -1.652 -5.645 -8.551 1.00 95.50 93 GLU A C 1
ATOM 736 O O . GLU A 1 93 ? -1.272 -4.704 -7.853 1.00 95.50 93 GLU A O 1
ATOM 741 N N . VAL A 1 94 ? -1.603 -6.907 -8.118 1.00 94.12 94 VAL A N 1
ATOM 742 C CA . VAL A 1 94 ? -1.167 -7.269 -6.764 1.00 94.12 94 VAL A CA 1
ATOM 743 C C . VAL A 1 94 ? 0.018 -8.220 -6.824 1.00 94.12 94 VAL A C 1
ATOM 745 O O . VAL A 1 94 ? -0.097 -9.359 -7.265 1.00 94.12 94 VAL A O 1
ATOM 748 N N . TYR A 1 95 ? 1.137 -7.778 -6.264 1.00 91.25 95 TYR A N 1
ATOM 749 C CA . TYR A 1 95 ? 2.361 -8.556 -6.126 1.00 91.25 95 TYR A CA 1
ATOM 750 C C . TYR A 1 95 ? 2.554 -8.896 -4.652 1.00 91.25 95 TYR A C 1
ATOM 752 O O . TYR A 1 95 ? 2.689 -8.000 -3.820 1.00 91.25 95 TYR A O 1
ATOM 760 N N . THR A 1 96 ? 2.548 -10.183 -4.300 1.00 90.06 96 THR A N 1
ATOM 761 C CA . THR A 1 96 ? 2.889 -10.646 -2.944 1.00 90.06 96 THR A CA 1
ATOM 762 C C . THR A 1 96 ? 4.232 -11.354 -2.988 1.00 90.06 96 THR A C 1
ATOM 764 O O . THR A 1 96 ? 4.411 -12.315 -3.728 1.00 90.06 96 THR A O 1
ATOM 767 N N . PHE A 1 97 ? 5.175 -10.884 -2.178 1.00 83.12 97 PHE A N 1
ATOM 768 C CA . PHE A 1 97 ? 6.522 -11.428 -2.129 1.00 83.12 97 PHE A CA 1
ATOM 769 C C . PHE A 1 97 ? 6.582 -12.497 -1.043 1.00 83.12 97 PHE A C 1
ATOM 771 O O . PHE A 1 97 ? 6.527 -12.196 0.154 1.00 83.12 97 PHE A O 1
ATOM 778 N N . ASN A 1 98 ? 6.705 -13.758 -1.441 1.00 72.12 98 ASN A N 1
ATOM 779 C CA . ASN A 1 98 ? 6.942 -14.854 -0.508 1.00 72.12 98 ASN A CA 1
ATOM 780 C C . ASN A 1 98 ? 8.438 -14.910 -0.178 1.00 72.12 98 ASN A C 1
ATOM 782 O O . ASN A 1 98 ? 9.288 -14.784 -1.055 1.00 72.12 98 ASN A O 1
ATOM 786 N N . LYS A 1 99 ? 8.779 -15.030 1.109 1.00 68.94 99 LYS A N 1
ATOM 787 C CA . LYS A 1 99 ? 10.185 -15.067 1.530 1.00 68.94 99 LYS A CA 1
ATOM 788 C C . LYS A 1 99 ? 10.800 -16.391 1.075 1.00 68.94 99 LYS A C 1
ATOM 790 O O . LYS A 1 99 ? 10.321 -17.436 1.495 1.00 68.94 99 LYS A O 1
ATOM 795 N N . GLY A 1 100 ? 11.882 -16.323 0.301 1.00 62.75 100 GLY A N 1
ATOM 796 C CA . GLY A 1 100 ? 12.755 -17.470 0.030 1.00 62.75 100 GLY A CA 1
ATOM 797 C C . GLY A 1 100 ? 12.225 -18.501 -0.965 1.00 62.75 100 GLY A C 1
ATOM 798 O O . GLY A 1 100 ? 12.838 -19.552 -1.080 1.00 62.75 100 GLY A O 1
ATOM 799 N N . LEU A 1 101 ? 11.129 -18.217 -1.672 1.00 61.22 101 LEU A N 1
ATOM 800 C CA . LEU A 1 101 ? 10.639 -19.071 -2.753 1.00 61.22 101 LEU A CA 1
ATOM 801 C C . LEU A 1 101 ? 10.721 -18.289 -4.056 1.00 61.22 101 LEU A C 1
ATOM 803 O O . LEU A 1 101 ? 10.204 -17.169 -4.138 1.00 61.22 101 LEU A O 1
ATOM 807 N N . ARG A 1 102 ? 11.393 -18.858 -5.054 1.00 59.19 102 ARG A N 1
ATOM 808 C CA . ARG A 1 102 ? 11.387 -18.298 -6.401 1.00 59.19 102 ARG A CA 1
ATOM 809 C C . ARG A 1 102 ? 10.038 -18.590 -7.060 1.00 59.19 102 ARG A C 1
ATOM 811 O O . ARG A 1 102 ? 9.261 -19.417 -6.581 1.00 59.19 102 ARG A O 1
ATOM 818 N N . ALA A 1 103 ? 9.736 -17.893 -8.153 1.00 60.94 103 ALA A N 1
ATOM 819 C CA . ALA A 1 103 ? 8.513 -18.155 -8.911 1.00 60.94 103 ALA A CA 1
ATOM 820 C C . ALA A 1 103 ? 8.476 -19.616 -9.388 1.00 60.94 103 ALA A C 1
ATOM 822 O O . ALA A 1 103 ? 7.432 -20.257 -9.344 1.00 60.94 103 ALA A O 1
ATOM 823 N N . GLU A 1 104 ? 9.633 -20.163 -9.749 1.00 62.62 104 GLU A N 1
ATOM 824 C CA . GLU A 1 104 ? 9.778 -21.562 -10.130 1.00 62.62 104 GLU A CA 1
ATOM 825 C C . GLU A 1 104 ? 9.380 -22.497 -8.979 1.00 62.62 104 GLU A C 1
ATOM 827 O O . GLU A 1 104 ? 8.612 -23.422 -9.199 1.00 62.62 104 GLU A O 1
ATOM 832 N N . ASP A 1 105 ? 9.776 -22.209 -7.738 1.00 65.62 105 ASP A N 1
ATOM 833 C CA . ASP A 1 105 ? 9.427 -23.039 -6.573 1.00 65.62 105 ASP A CA 1
ATOM 834 C C . ASP A 1 105 ? 7.937 -22.950 -6.192 1.00 65.62 105 ASP A C 1
ATOM 836 O O . ASP A 1 105 ? 7.390 -23.853 -5.561 1.00 65.62 105 ASP A O 1
ATOM 840 N N . LEU A 1 106 ? 7.272 -21.844 -6.545 1.00 61.19 106 LEU A N 1
ATOM 841 C CA . LEU A 1 106 ? 5.850 -21.616 -6.265 1.00 61.19 106 LEU A CA 1
ATOM 842 C C . LEU A 1 106 ? 4.925 -22.166 -7.356 1.00 61.19 106 LEU A C 1
ATOM 844 O O . LEU A 1 106 ? 3.781 -22.512 -7.060 1.00 61.19 106 LEU A O 1
ATOM 848 N N . TYR A 1 107 ? 5.394 -22.201 -8.606 1.00 66.12 107 TYR A N 1
ATOM 849 C CA . TYR A 1 107 ? 4.557 -22.447 -9.786 1.00 66.12 107 TYR A CA 1
ATOM 850 C C . TYR A 1 107 ? 5.030 -23.619 -10.667 1.00 66.12 107 TYR A C 1
ATOM 852 O O . TYR A 1 107 ? 4.317 -24.002 -11.598 1.00 66.12 107 TYR A O 1
ATOM 860 N N . ALA A 1 108 ? 6.175 -24.247 -10.380 1.00 54.34 108 ALA A N 1
ATOM 861 C CA . ALA A 1 108 ? 6.527 -25.550 -10.943 1.00 54.34 108 ALA A CA 1
ATOM 862 C C . ALA A 1 108 ? 5.779 -26.628 -10.139 1.00 54.34 108 ALA A C 1
ATOM 864 O O . ALA A 1 108 ? 6.124 -26.837 -8.980 1.00 54.34 108 ALA A O 1
ATOM 865 N N . PRO A 1 109 ? 4.754 -27.321 -10.670 1.00 55.22 109 PRO A N 1
ATOM 866 C CA . PRO A 1 109 ? 4.791 -27.913 -11.998 1.00 55.22 109 PRO A CA 1
ATOM 867 C C . PRO A 1 109 ? 3.403 -27.936 -12.663 1.00 55.22 109 PRO A C 1
ATOM 869 O O . PRO A 1 109 ? 2.674 -28.917 -12.537 1.00 55.22 109 PRO A O 1
ATOM 872 N N . LYS A 1 110 ? 3.022 -26.896 -13.410 1.00 49.56 110 LYS A N 1
ATOM 873 C CA . LYS A 1 110 ? 1.983 -27.014 -14.453 1.00 49.56 110 LYS A CA 1
ATOM 874 C C . LYS A 1 110 ? 2.281 -26.053 -15.594 1.00 49.56 110 LYS A C 1
ATOM 876 O O . LYS A 1 110 ? 1.718 -24.969 -15.624 1.00 49.56 110 LYS A O 1
ATOM 881 N N . GLY A 1 111 ? 3.183 -26.467 -16.490 1.00 48.91 111 GLY A N 1
ATOM 882 C CA . GLY A 1 111 ? 3.318 -25.946 -17.858 1.00 48.91 111 GLY A CA 1
ATOM 883 C C . GLY A 1 111 ? 2.957 -24.473 -18.021 1.00 48.91 111 GLY A C 1
ATOM 884 O O . GLY A 1 111 ? 1.967 -24.156 -18.678 1.00 48.91 111 GLY A O 1
ATOM 885 N N . GLY A 1 112 ? 3.720 -23.585 -17.376 1.00 54.75 112 GLY A N 1
ATOM 886 C CA . GLY A 1 112 ? 3.565 -22.155 -17.603 1.00 54.75 112 GLY A CA 1
ATOM 887 C C . GLY A 1 112 ? 3.735 -21.864 -19.094 1.00 54.75 112 GLY A C 1
ATOM 888 O O . GLY A 1 112 ? 4.598 -22.439 -19.747 1.00 54.75 112 GLY A O 1
ATOM 889 N N . THR A 1 113 ? 2.911 -20.978 -19.645 1.00 55.78 113 THR A N 1
ATOM 890 C CA . THR A 1 113 ? 2.939 -20.619 -21.075 1.00 55.78 113 THR A CA 1
ATOM 891 C C . THR A 1 113 ? 4.146 -19.765 -21.463 1.00 55.78 113 THR A C 1
ATOM 893 O O . THR A 1 113 ? 4.279 -19.387 -22.625 1.00 55.78 113 THR A O 1
ATOM 896 N N . PHE A 1 114 ? 5.004 -19.413 -20.502 1.00 53.12 114 PHE A N 1
ATOM 897 C CA . PHE A 1 114 ? 6.214 -18.656 -20.777 1.00 53.12 114 PHE A CA 1
ATOM 898 C C . PHE A 1 114 ? 7.290 -19.596 -21.320 1.00 53.12 114 PHE A C 1
ATOM 900 O O . PHE A 1 114 ? 7.644 -20.563 -20.643 1.00 53.12 114 PHE A O 1
ATOM 907 N N . PRO A 1 115 ? 7.811 -19.333 -22.529 1.00 61.19 115 PRO A N 1
ATOM 908 C CA . PRO A 1 115 ? 8.875 -20.148 -23.081 1.00 61.19 115 PRO A CA 1
ATOM 909 C C . PRO A 1 115 ? 10.112 -20.037 -22.179 1.00 61.19 115 PRO A C 1
ATOM 911 O O . PRO A 1 115 ? 10.509 -18.944 -21.774 1.00 61.19 115 PRO A O 1
ATOM 914 N N . HIS A 1 116 ? 10.704 -21.187 -21.849 1.00 60.75 116 HIS A N 1
ATOM 915 C CA . HIS A 1 116 ? 11.948 -21.261 -21.073 1.00 60.75 116 HIS A CA 1
ATOM 916 C C . HIS A 1 116 ? 13.148 -20.676 -21.833 1.00 60.75 116 HIS A C 1
ATOM 918 O O . HIS A 1 116 ? 14.148 -20.298 -21.225 1.00 60.75 116 HIS A O 1
ATOM 924 N N . GLU A 1 117 ? 13.035 -20.575 -23.156 1.00 71.81 117 GLU A N 1
ATOM 925 C CA . GLU A 1 117 ?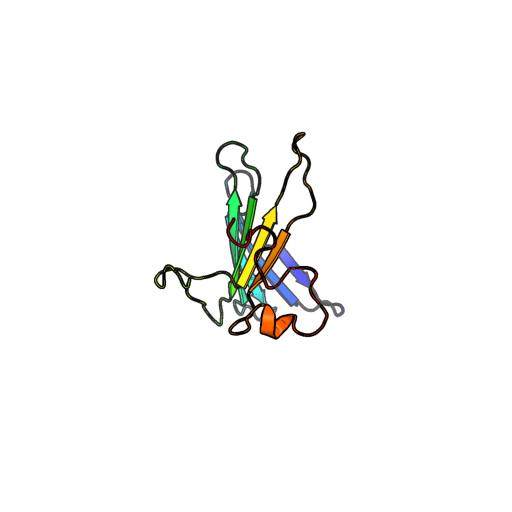 14.034 -20.009 -24.053 1.00 71.81 117 GLU A CA 1
ATOM 926 C C . GLU A 1 117 ? 13.496 -18.734 -24.705 1.00 71.81 117 GLU A C 1
ATOM 928 O O . GLU A 1 117 ? 12.289 -18.570 -24.876 1.00 71.81 117 GLU A O 1
ATOM 933 N N . ASN A 1 118 ? 14.389 -17.812 -25.075 1.00 68.94 118 ASN A N 1
ATOM 934 C CA . ASN A 1 118 ? 13.995 -16.600 -25.788 1.00 68.94 118 ASN A CA 1
ATOM 935 C C . ASN A 1 118 ? 13.435 -16.984 -27.175 1.00 68.94 118 ASN A C 1
ATOM 937 O O . ASN A 1 118 ? 14.221 -17.395 -28.031 1.00 68.94 118 ASN A O 1
ATOM 941 N N . PRO A 1 119 ? 12.128 -16.795 -27.443 1.00 68.44 119 PRO A N 1
ATOM 942 C CA . PRO A 1 119 ? 11.512 -17.212 -28.703 1.00 68.44 119 PRO A CA 1
ATOM 943 C C . PRO A 1 119 ? 11.964 -16.363 -29.902 1.00 68.44 119 PRO A C 1
ATOM 945 O O . PRO A 1 119 ? 11.649 -16.684 -31.043 1.00 68.44 119 PRO A O 1
ATOM 948 N N . PHE A 1 120 ? 12.701 -15.275 -29.659 1.00 75.62 120 PHE A N 1
ATOM 949 C CA . PHE A 1 120 ? 13.248 -14.383 -30.681 1.00 75.62 120 PHE A CA 1
ATOM 950 C C . PHE A 1 120 ? 14.728 -14.642 -30.975 1.00 75.62 120 PHE A C 1
ATOM 952 O O . PHE A 1 120 ? 15.337 -13.905 -31.753 1.00 75.62 120 PHE A O 1
ATOM 959 N N . LYS A 1 121 ? 15.342 -15.653 -30.348 1.00 76.81 121 LYS A N 1
ATOM 960 C CA . LYS A 1 121 ? 16.732 -16.008 -30.627 1.00 76.81 121 LYS A CA 1
ATOM 961 C C . LYS A 1 121 ? 16.786 -16.722 -31.982 1.00 76.81 121 LYS A C 1
ATOM 963 O O . LYS A 1 121 ? 16.519 -17.913 -32.067 1.00 76.81 121 LYS A O 1
ATOM 968 N N . GLN A 1 122 ? 17.089 -15.984 -33.050 1.00 64.12 122 GLN A N 1
ATOM 969 C CA . GLN A 1 122 ? 17.395 -16.589 -34.348 1.00 64.12 122 GLN A CA 1
ATOM 970 C C . GLN A 1 122 ? 18.732 -17.330 -34.232 1.00 64.12 122 GLN A C 1
ATOM 972 O O . GLN A 1 122 ? 19.737 -16.731 -33.840 1.00 64.12 122 GLN A O 1
ATOM 977 N N . GLU A 1 123 ? 18.744 -18.627 -34.541 1.00 62.00 123 GLU A N 1
ATOM 978 C CA . GLU A 1 123 ? 19.991 -19.339 -34.815 1.00 62.00 123 GLU A CA 1
ATOM 979 C C . GLU A 1 123 ? 20.629 -18.714 -36.060 1.00 62.00 123 GLU A C 1
ATOM 981 O O . GLU A 1 123 ? 19.935 -18.369 -37.018 1.00 62.00 123 GLU A O 1
ATOM 986 N N . GLY A 1 124 ? 21.934 -18.452 -35.974 1.00 61.12 124 GLY A N 1
ATOM 987 C CA . GLY A 1 124 ? 22.678 -17.652 -36.943 1.00 61.12 124 GLY A CA 1
ATOM 988 C C . GLY A 1 124 ? 22.458 -18.087 -38.394 1.00 61.12 124 GLY A C 1
ATOM 989 O O . GLY A 1 124 ? 22.371 -19.277 -38.688 1.00 61.12 124 GLY A O 1
ATOM 990 N N . ARG A 1 125 ? 22.374 -17.091 -39.283 1.00 45.19 125 ARG A N 1
ATOM 991 C CA . ARG A 1 125 ? 22.533 -17.268 -40.732 1.00 45.19 125 ARG A CA 1
ATOM 992 C C . ARG A 1 125 ? 23.954 -17.681 -41.083 1.00 45.19 125 ARG A C 1
ATOM 994 O O . ARG A 1 125 ? 24.879 -17.151 -40.427 1.00 45.19 125 ARG A O 1
#

Foldseek 3Di:
DDWDADPVRQTAKDKDFDADPVRHGQKIFMAGSVRHTAKIWGWDADPPPRHTFKIFIAGPVDFDADPVGRVDTHGQKMWGWDADPVGHTDDIDIDGDDPPADPCNVDPDDDDVDDPDDPPDDDDD

Sequence (125 aa):
MKRTFGANGHLKMVSVYRVDARGNPLACKIFDGRKSLLYKVAYGYNKNTGRLEAERMYDARAVRKDPNDPSKEGPIRVMYYNYDAQGNATAPEVYTFNKGLRAEDLYA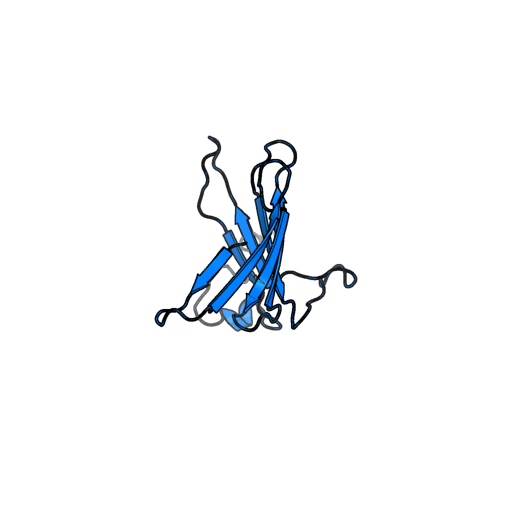PKGGTFPHENPFKQEGR

Secondary structure (DSSP, 8-state):
-EEEE-TTS-EEEEEEEEE-TTS-EEEEEEEETT--EEEEEEEEE-TTT--EEEEEEEESSSPPBPSS-TTSBPPSEEEE--B-TT--B-PPEEEE--TT--HHHHHTTS--SS-SS-TT-PPP-

pLDDT: mean 86.69, std 14.24, range [45.19, 98.38]